Protein AF-A0A224XWU6-F1 (afdb_monomer_lite)

pLDDT: mean 83.25, std 13.66, range [41.75, 97.31]

Sequence (123 aa):
MILFCLGMISLATVTSLGLFLSCEPAKIAGFHIPYSTQSITEKSIYSECNKNCHCLPHLYDPICGVDNINYFSPCFAGCVSYKVINYRMYYMGCKCIHSNVTRDYDAVHHPCPKACPLFYLFT

Organism: NCBI:txid156445

Foldseek 3Di:
DVVVVVVVVVVVVVVVVVVPPDWDDAQEELANHDQPQDDPPGRGLDDPLQVVLPDDPPDQFWKAFPQRHIRRHLSSQNFDDWDADPNWIFTDPRRRQDDPDDDPGGITRDGGDIPDVVVVVVD

InterPro domains:
  IPR002350 Kazal domain [PF07648] (50-96)
  IPR002350 Kazal domain [PS51465] (43-98)
  IPR004156 Organic anion transporter polypeptide [PF03137] (3-122)
  IPR004156 Organic anion transporter polypeptide [PTHR11388] (1-122)
  IPR036058 Kazal d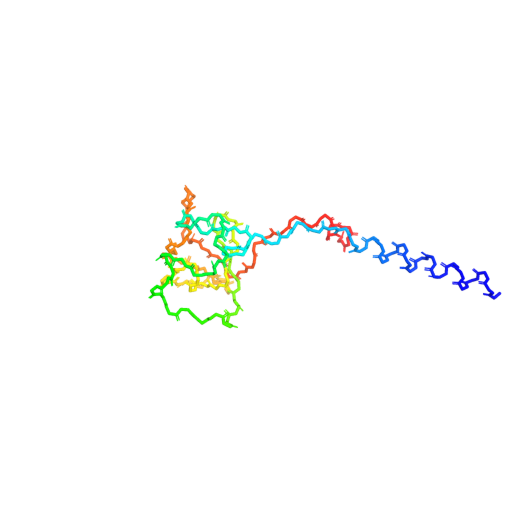omain superfamily [SSF100895] (45-96)

Radius of gyration: 20.06 Å; chains: 1; bounding box: 38×30×66 Å

Secondary structure (DSSP, 8-state):
-HHHHHHHHHHHHHHHHHTT-PPPPP-BBTTTB--TTS-TT---S--TTTGGG---TT----EEETTS-EESSTTTTT--EEEEETTEEEEE--TT---S---S-SEESSPPP---GGGGG--

Structure (mmCIF, N/CA/C/O backbone):
data_AF-A0A224XWU6-F1
#
_entry.id   AF-A0A224XWU6-F1
#
loop_
_atom_site.group_PDB
_atom_site.id
_atom_site.type_symbol
_atom_site.label_atom_id
_atom_site.label_alt_id
_atom_site.label_comp_id
_atom_site.label_asym_id
_atom_site.label_entity_id
_atom_site.label_seq_id
_atom_site.pdbx_PDB_ins_code
_atom_site.Cartn_x
_atom_site.Cartn_y
_atom_site.Cartn_z
_atom_site.occupancy
_atom_site.B_iso_or_equiv
_atom_site.auth_seq_id
_atom_site.auth_comp_id
_atom_site.auth_asym_id
_atom_site.auth_atom_id
_atom_site.pdbx_PDB_model_num
ATOM 1 N N . MET A 1 1 ? -0.169 -15.922 53.185 1.00 67.25 1 MET A N 1
ATOM 2 C CA . MET A 1 1 ? -0.578 -16.642 51.957 1.00 67.25 1 MET A CA 1
ATOM 3 C C . MET A 1 1 ? -1.546 -15.814 51.106 1.00 67.25 1 MET A C 1
ATOM 5 O O . MET A 1 1 ? -1.189 -15.493 49.986 1.00 67.25 1 MET A O 1
ATOM 9 N N . ILE A 1 2 ? -2.683 -15.349 51.647 1.00 76.50 2 ILE A N 1
ATOM 10 C CA . ILE A 1 2 ? -3.669 -14.507 50.922 1.00 76.50 2 ILE A CA 1
ATOM 11 C C . ILE A 1 2 ? -3.082 -13.188 50.373 1.00 76.50 2 ILE A C 1
ATOM 13 O O . ILE A 1 2 ? -3.370 -12.813 49.241 1.00 76.50 2 ILE A O 1
ATOM 17 N N . LEU A 1 3 ? -2.206 -12.518 51.130 1.00 75.25 3 LEU A N 1
ATOM 18 C CA . LEU A 1 3 ? -1.615 -11.232 50.729 1.00 75.25 3 LEU A CA 1
ATOM 19 C C . LEU A 1 3 ? -0.708 -11.337 49.483 1.00 75.25 3 LEU A C 1
ATOM 21 O O . LEU A 1 3 ? -0.677 -10.426 48.663 1.00 75.25 3 LEU A O 1
ATOM 25 N N . PHE A 1 4 ? -0.023 -12.474 49.312 1.00 82.25 4 PHE A N 1
ATOM 26 C CA . PHE A 1 4 ? 0.808 -12.744 48.133 1.00 82.25 4 PHE A CA 1
ATOM 27 C C . PHE A 1 4 ? -0.047 -12.959 46.879 1.00 82.25 4 PHE A C 1
ATOM 29 O O . PHE A 1 4 ? 0.291 -12.457 45.810 1.00 82.25 4 PHE A O 1
ATOM 36 N N . CYS A 1 5 ? -1.185 -13.647 47.012 1.00 82.81 5 CYS A N 1
ATOM 37 C CA . CYS A 1 5 ? -2.116 -13.854 45.904 1.00 82.81 5 CYS A CA 1
ATOM 38 C C . CYS A 1 5 ? -2.718 -12.532 45.408 1.00 82.81 5 CYS A C 1
ATOM 40 O O . CYS A 1 5 ? -2.768 -12.304 44.203 1.00 82.81 5 CYS A O 1
ATOM 42 N N . LEU A 1 6 ? -3.112 -11.637 46.321 1.00 86.19 6 LEU A N 1
ATOM 43 C CA . LEU A 1 6 ? -3.649 -10.318 45.961 1.00 86.19 6 LEU A CA 1
ATOM 44 C C . LEU A 1 6 ? -2.609 -9.452 45.231 1.00 86.19 6 LEU A C 1
ATOM 46 O O . LEU A 1 6 ? -2.944 -8.798 44.243 1.00 86.19 6 LEU A O 1
ATOM 50 N N . GLY A 1 7 ? -1.342 -9.513 45.656 1.00 86.62 7 GLY A N 1
ATOM 51 C CA . GLY A 1 7 ? -0.240 -8.812 44.993 1.00 86.62 7 GLY A CA 1
ATOM 52 C C . GLY A 1 7 ? -0.011 -9.282 43.552 1.00 86.62 7 GLY A C 1
ATOM 53 O O . GLY A 1 7 ? 0.042 -8.458 42.639 1.00 86.62 7 GLY A O 1
ATOM 54 N N . MET A 1 8 ? 0.032 -10.597 43.316 1.00 84.62 8 MET A N 1
ATOM 55 C CA . MET A 1 8 ? 0.245 -11.148 41.968 1.00 84.62 8 MET A CA 1
ATOM 56 C C . MET A 1 8 ? -0.919 -10.843 41.016 1.00 84.62 8 MET A C 1
ATOM 58 O O . MET A 1 8 ? -0.690 -10.535 39.848 1.00 84.62 8 MET A O 1
ATOM 62 N N . ILE A 1 9 ? -2.158 -10.868 41.519 1.00 89.88 9 ILE A N 1
ATOM 63 C CA . ILE A 1 9 ? -3.347 -10.513 40.732 1.00 89.88 9 ILE A CA 1
ATOM 64 C C . ILE A 1 9 ? -3.303 -9.033 40.337 1.00 89.88 9 ILE A C 1
ATOM 66 O O . ILE A 1 9 ? -3.541 -8.714 39.176 1.00 89.88 9 ILE A O 1
ATOM 70 N N . SER A 1 10 ? -2.937 -8.134 41.260 1.00 85.88 10 SER A N 1
ATOM 71 C CA . SER A 1 10 ? -2.821 -6.701 40.948 1.00 85.88 10 SER A CA 1
ATOM 72 C C . SER A 1 10 ? -1.725 -6.392 39.923 1.00 85.88 10 SER A C 1
ATOM 74 O O . SER A 1 10 ? -1.920 -5.559 39.043 1.00 85.88 10 SER A O 1
ATOM 76 N N . LEU A 1 11 ? -0.588 -7.092 39.977 1.00 83.81 11 LEU A N 1
ATOM 77 C CA . LEU A 1 11 ? 0.494 -6.889 39.015 1.00 83.81 11 LEU A CA 1
ATOM 78 C C . LEU A 1 11 ? 0.101 -7.387 37.615 1.00 83.81 11 LEU A C 1
ATOM 80 O O . LEU A 1 11 ? 0.369 -6.712 36.620 1.00 83.81 11 LEU A O 1
ATOM 84 N N . ALA A 1 12 ? -0.580 -8.534 37.536 1.00 83.44 12 ALA A N 1
ATOM 85 C CA . ALA A 1 12 ? -1.085 -9.088 36.280 1.00 83.44 12 ALA A CA 1
ATOM 86 C C . ALA A 1 12 ? -2.161 -8.193 35.639 1.00 83.44 12 ALA A C 1
ATOM 88 O O . ALA A 1 12 ? -2.142 -7.967 34.430 1.00 83.44 12 ALA A O 1
ATOM 89 N N . THR A 1 13 ? -3.075 -7.628 36.434 1.00 81.19 13 THR A N 1
ATOM 90 C CA . THR A 1 13 ? -4.102 -6.719 35.908 1.00 81.19 13 THR A CA 1
ATOM 91 C C . THR A 1 13 ? -3.505 -5.396 35.442 1.00 81.19 13 THR A C 1
ATOM 93 O O . THR A 1 13 ? -3.838 -4.955 34.347 1.00 81.19 13 THR A O 1
ATOM 96 N N . VAL A 1 14 ? -2.562 -4.802 36.181 1.00 80.88 14 VAL A N 1
ATOM 97 C CA . VAL A 1 14 ? -1.885 -3.554 35.777 1.00 80.88 14 VAL A CA 1
ATOM 98 C C . VAL A 1 14 ? -1.055 -3.738 34.502 1.00 80.88 14 VAL A C 1
ATOM 100 O O . VAL A 1 14 ? -1.124 -2.906 33.600 1.00 80.88 14 VAL A O 1
ATOM 103 N N . THR A 1 15 ? -0.319 -4.846 34.382 1.00 74.25 15 THR A N 1
ATOM 104 C CA . THR A 1 15 ? 0.449 -5.163 33.162 1.00 74.25 15 THR A CA 1
ATOM 105 C C . THR A 1 15 ? -0.456 -5.459 31.967 1.00 74.25 15 THR A C 1
ATOM 107 O O . THR A 1 15 ? -0.190 -4.969 30.872 1.00 74.25 15 THR A O 1
ATOM 110 N N . SER A 1 16 ? -1.568 -6.174 32.170 1.00 71.88 16 SER A N 1
ATOM 111 C CA . SER A 1 16 ? -2.565 -6.393 31.115 1.00 71.88 16 SER A CA 1
ATOM 112 C C . SER A 1 16 ? -3.272 -5.102 30.687 1.00 71.88 16 SER A C 1
ATOM 114 O O . SER A 1 16 ? -3.462 -4.900 29.493 1.00 71.88 16 SER A O 1
ATOM 116 N N . LEU A 1 17 ? -3.575 -4.181 31.615 1.00 65.38 17 LEU A N 1
ATOM 117 C CA . LEU A 1 17 ? -4.122 -2.855 31.297 1.00 65.38 17 LEU A CA 1
ATOM 118 C C . LEU A 1 17 ? -3.131 -2.006 30.491 1.00 65.38 17 LEU A C 1
ATOM 120 O O . LEU A 1 17 ? -3.533 -1.315 29.558 1.00 65.38 17 LEU A O 1
ATOM 124 N N . GLY A 1 18 ? -1.837 -2.101 30.810 1.00 64.44 18 GLY A N 1
ATOM 125 C CA . GLY A 1 18 ? -0.761 -1.441 30.067 1.00 64.44 18 GLY A CA 1
ATOM 126 C C . GLY A 1 18 ? -0.567 -1.969 28.640 1.00 64.44 18 GLY A C 1
ATOM 127 O O . GLY A 1 18 ? -0.048 -1.246 27.796 1.00 64.44 18 GLY A O 1
ATOM 128 N N . LEU A 1 19 ? -1.026 -3.188 28.337 1.00 60.91 19 LEU A N 1
ATOM 129 C CA . LEU A 1 19 ? -1.001 -3.771 26.988 1.00 60.91 19 LEU A CA 1
ATOM 130 C C . LEU A 1 19 ? -2.163 -3.295 26.096 1.00 60.91 19 LEU A C 1
ATOM 132 O O . LEU A 1 19 ? -2.123 -3.514 24.887 1.00 60.91 19 LEU A O 1
ATOM 136 N N . PHE A 1 20 ? -3.161 -2.599 26.654 1.00 58.00 20 PHE A N 1
ATOM 137 C CA . PHE A 1 20 ? -4.250 -1.968 25.893 1.00 58.00 20 PHE A CA 1
ATOM 138 C C . PHE A 1 20 ? -3.937 -0.524 25.468 1.00 58.00 20 PHE A C 1
ATOM 140 O O . PHE A 1 20 ? -4.854 0.225 25.130 1.00 58.00 20 PHE A O 1
ATOM 147 N N . LEU A 1 21 ? -2.667 -0.096 25.469 1.00 57.47 21 LEU A N 1
ATOM 148 C CA . LEU A 1 21 ? -2.306 1.204 24.898 1.00 57.47 21 LEU A CA 1
ATOM 149 C C . 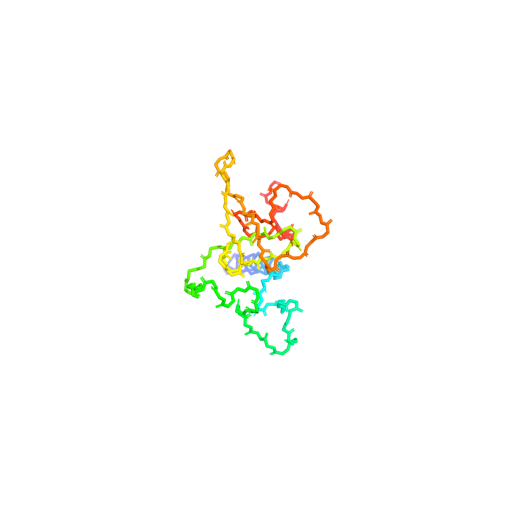LEU A 1 21 ? -2.499 1.141 23.376 1.00 57.47 21 LEU A C 1
ATOM 151 O O . LEU A 1 21 ? -1.701 0.576 22.628 1.00 57.47 21 LEU A O 1
ATOM 155 N N . SER A 1 22 ? -3.632 1.692 22.955 1.00 60.88 22 SER A N 1
ATOM 156 C CA . SER A 1 22 ? -4.164 1.703 21.601 1.00 60.88 22 SER A CA 1
ATOM 157 C C . SER A 1 22 ? -3.137 2.179 20.573 1.00 60.88 22 SER A C 1
ATOM 159 O O . SER A 1 22 ? -2.735 3.341 20.574 1.00 60.88 22 SER A O 1
ATOM 161 N N . CYS A 1 23 ? -2.753 1.300 19.645 1.00 69.88 23 CYS A N 1
ATOM 162 C CA . CYS A 1 23 ? -2.153 1.740 18.390 1.00 69.88 23 CYS A CA 1
ATOM 163 C C . CYS A 1 23 ? -3.233 2.345 17.491 1.00 69.88 23 CYS A C 1
ATOM 165 O O . CYS A 1 23 ? -4.380 1.888 17.485 1.00 69.88 23 CYS A O 1
ATOM 167 N N . GLU A 1 24 ? -2.853 3.322 16.672 1.00 71.75 24 GLU A N 1
ATOM 168 C CA . GLU A 1 24 ? -3.754 3.836 15.645 1.00 71.75 24 GLU A CA 1
ATOM 169 C C . GLU A 1 24 ? -4.147 2.692 14.677 1.00 71.75 24 GLU A C 1
ATOM 171 O O . GLU A 1 24 ? -3.293 1.876 14.285 1.00 71.75 24 GLU A O 1
ATOM 176 N N . PRO A 1 25 ? -5.440 2.548 14.320 1.00 71.75 25 PRO A N 1
ATOM 177 C CA . PRO A 1 25 ? -5.883 1.486 13.423 1.00 71.75 25 PRO A CA 1
ATOM 178 C C . PRO A 1 25 ? -5.201 1.594 12.052 1.00 71.75 25 PRO A C 1
ATOM 180 O O . PRO A 1 25 ? -4.847 2.676 11.586 1.00 71.75 25 PRO A O 1
ATOM 183 N N . ALA A 1 26 ? -5.009 0.451 11.380 1.00 78.00 26 ALA A N 1
ATOM 184 C CA . ALA A 1 26 ? -4.449 0.458 10.028 1.00 78.00 26 ALA A CA 1
ATOM 185 C C . ALA A 1 26 ? -5.390 1.213 9.089 1.00 78.00 26 ALA A C 1
ATOM 187 O O . ALA A 1 26 ? -6.555 0.845 8.943 1.00 78.00 26 ALA A O 1
ATOM 188 N N . LYS A 1 27 ? -4.857 2.206 8.384 1.00 85.56 27 LYS A N 1
ATOM 189 C CA . LYS A 1 27 ? -5.529 2.835 7.250 1.00 85.56 27 LYS A CA 1
ATOM 190 C C . LYS A 1 27 ? -5.578 1.833 6.101 1.00 85.56 27 LYS A C 1
ATOM 192 O O . LYS A 1 27 ? -4.543 1.575 5.495 1.00 85.56 27 LYS A O 1
ATOM 197 N N . ILE A 1 28 ? -6.743 1.232 5.861 1.00 85.12 28 ILE A N 1
ATOM 198 C CA . ILE A 1 28 ? -6.972 0.251 4.789 1.00 85.12 28 ILE A CA 1
ATOM 199 C C . ILE A 1 28 ? -7.992 0.827 3.806 1.00 85.12 28 ILE A C 1
ATOM 201 O O . I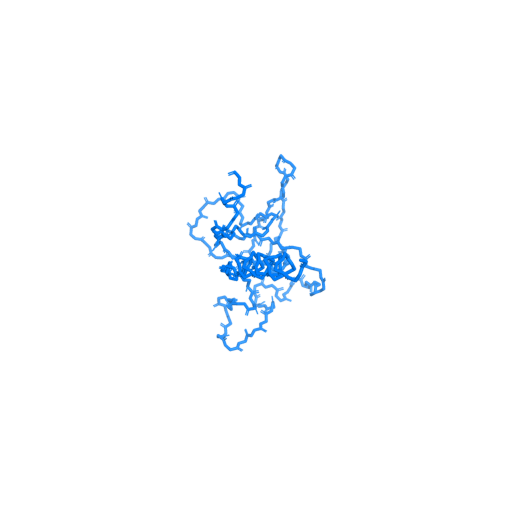LE A 1 28 ? -9.094 1.215 4.223 1.00 85.12 28 ILE A O 1
ATOM 205 N N . ALA A 1 29 ? -7.628 0.861 2.524 1.00 86.69 29 ALA A N 1
ATOM 206 C CA . ALA A 1 29 ? -8.501 1.300 1.443 1.00 86.69 29 ALA A CA 1
ATOM 207 C C . ALA A 1 29 ? -9.752 0.406 1.341 1.00 86.69 29 ALA A C 1
ATOM 209 O O . ALA A 1 29 ? -9.672 -0.820 1.423 1.00 86.69 29 ALA A O 1
ATOM 210 N N . GLY A 1 30 ? -10.922 1.025 1.200 1.00 79.50 30 GLY A N 1
ATOM 211 C CA . GLY A 1 30 ? -12.225 0.365 1.125 1.00 79.50 30 GLY A CA 1
ATOM 212 C C . GLY A 1 30 ? -12.857 -0.038 2.461 1.00 79.50 30 GLY A C 1
ATOM 213 O O . GLY A 1 30 ? -14.032 -0.397 2.485 1.00 79.50 30 GLY A O 1
ATOM 214 N N . PHE A 1 31 ? -12.124 0.036 3.579 1.00 79.69 31 PHE A N 1
ATOM 215 C CA . PHE A 1 31 ? -12.656 -0.295 4.911 1.00 79.69 31 PHE A CA 1
ATOM 216 C C . PHE A 1 31 ? -12.656 0.910 5.857 1.00 79.69 31 PHE A C 1
ATOM 218 O O . PHE A 1 31 ? -13.700 1.287 6.395 1.00 79.69 31 PHE A O 1
ATOM 225 N N . HIS A 1 32 ? -11.480 1.516 6.048 1.00 79.94 32 HIS A N 1
ATOM 226 C CA . HIS A 1 32 ? -11.298 2.704 6.889 1.00 79.94 32 HIS A CA 1
ATOM 227 C C . HIS A 1 32 ? -11.237 3.989 6.062 1.00 79.94 32 HIS A C 1
ATOM 229 O O . HIS A 1 32 ? -11.601 5.049 6.560 1.00 79.94 32 HIS A O 1
ATOM 235 N N . ILE A 1 33 ? -10.770 3.895 4.814 1.00 79.94 33 ILE A N 1
ATOM 236 C CA . ILE A 1 33 ? -10.634 5.024 3.893 1.00 79.94 33 ILE A CA 1
ATOM 237 C C . ILE A 1 33 ? -11.346 4.653 2.590 1.00 79.94 33 ILE A C 1
ATOM 239 O O . ILE A 1 33 ? -10.981 3.632 2.005 1.00 79.94 33 ILE A O 1
ATOM 243 N N . PRO A 1 34 ? -12.344 5.420 2.122 1.00 78.38 34 PRO A N 1
ATOM 244 C CA . PRO A 1 34 ? -12.952 5.172 0.820 1.00 78.38 34 PRO A CA 1
ATOM 245 C C . PRO A 1 34 ? -11.912 5.381 -0.286 1.00 78.38 34 PRO A C 1
ATOM 247 O O . PRO A 1 34 ? -11.035 6.239 -0.179 1.00 78.38 34 PRO A O 1
ATOM 250 N N . TYR A 1 35 ? -12.004 4.610 -1.369 1.00 80.00 35 TYR A N 1
ATOM 251 C CA . TYR A 1 35 ? -11.227 4.929 -2.566 1.00 80.00 35 TYR A CA 1
ATOM 252 C C . TYR A 1 35 ? -11.657 6.304 -3.102 1.00 80.00 35 TYR A C 1
ATOM 254 O O . TYR A 1 35 ? -12.823 6.670 -2.983 1.00 80.00 35 TYR A O 1
ATOM 262 N N . SER A 1 36 ? -10.743 7.050 -3.734 1.00 66.19 36 SER A N 1
ATOM 263 C CA . SER A 1 36 ? -10.975 8.438 -4.192 1.00 66.19 36 SER A CA 1
ATOM 264 C C . SER A 1 36 ? -12.199 8.631 -5.103 1.00 66.19 36 SER A C 1
ATOM 266 O O . SER A 1 36 ? -12.640 9.759 -5.297 1.00 66.19 36 SER A O 1
ATOM 268 N N . THR A 1 37 ? -12.728 7.556 -5.688 1.00 61.59 37 THR A N 1
ATOM 269 C CA . THR A 1 37 ? -13.889 7.557 -6.588 1.00 61.59 37 THR A CA 1
ATOM 270 C C . THR A 1 37 ? -15.188 7.083 -5.923 1.00 61.59 37 THR A C 1
ATOM 272 O O . THR A 1 37 ? -16.182 6.920 -6.622 1.00 61.59 37 THR A O 1
ATOM 275 N N . GLN A 1 38 ? -15.197 6.816 -4.612 1.00 61.19 38 GLN A N 1
ATOM 276 C CA . GLN A 1 38 ? -16.366 6.325 -3.871 1.00 61.19 38 GLN A CA 1
ATOM 277 C C . GLN A 1 38 ? -16.893 7.348 -2.863 1.00 61.19 38 GLN A C 1
ATOM 279 O O . GLN A 1 38 ? -16.136 8.111 -2.261 1.00 61.19 38 GLN A O 1
ATOM 284 N N . SER A 1 39 ? -18.215 7.333 -2.662 1.00 59.62 39 SER A N 1
ATOM 285 C CA . SER A 1 39 ? -18.870 8.089 -1.591 1.00 59.62 39 SER A CA 1
ATOM 286 C C . SER A 1 39 ? -18.454 7.545 -0.220 1.00 59.62 39 SER A C 1
ATOM 288 O O . SER A 1 39 ? -18.284 6.341 -0.046 1.00 59.62 39 SER A O 1
ATOM 290 N N . ILE A 1 40 ? -18.349 8.423 0.783 1.00 61.22 40 ILE A N 1
ATOM 291 C CA . ILE A 1 40 ? -17.897 8.111 2.157 1.00 61.22 40 ILE A CA 1
ATOM 292 C C . ILE A 1 40 ? -18.744 7.000 2.819 1.00 61.22 40 ILE A C 1
ATOM 294 O O . ILE A 1 40 ? -18.283 6.315 3.731 1.00 61.22 40 ILE A O 1
ATOM 298 N N . THR A 1 41 ? -19.979 6.797 2.354 1.00 59.78 41 THR A N 1
ATOM 299 C CA . THR A 1 41 ? -20.917 5.781 2.852 1.00 59.78 41 THR A CA 1
ATOM 300 C C . THR A 1 41 ? -20.714 4.376 2.276 1.00 59.78 41 THR A C 1
ATOM 302 O O . THR A 1 41 ? -21.241 3.423 2.848 1.00 59.78 41 THR A O 1
ATOM 305 N N . GLU A 1 42 ? -19.953 4.209 1.192 1.00 65.38 42 GLU A N 1
ATOM 306 C CA . GLU A 1 42 ? -19.710 2.902 0.571 1.00 65.38 42 GLU A CA 1
ATOM 307 C C . GLU A 1 42 ? -18.384 2.310 1.062 1.00 65.38 42 GLU A C 1
ATOM 309 O O . GLU A 1 42 ? -17.294 2.683 0.632 1.00 65.38 42 GLU A O 1
ATOM 314 N N . LYS A 1 43 ? -18.473 1.366 2.005 1.00 72.56 43 LYS A N 1
ATOM 315 C CA . LYS A 1 43 ? -17.329 0.552 2.430 1.00 72.56 43 LYS A CA 1
ATOM 316 C C . LYS A 1 43 ? -17.200 -0.654 1.508 1.00 72.56 43 LYS A C 1
ATOM 318 O O . LYS A 1 43 ? -17.846 -1.677 1.730 1.00 72.56 43 LYS A O 1
ATOM 323 N N . SER A 1 44 ? -16.379 -0.526 0.474 1.00 82.38 44 SER A N 1
ATOM 324 C CA . SER A 1 44 ? -16.070 -1.605 -0.459 1.00 82.38 44 SER A CA 1
ATOM 325 C C . SER A 1 44 ? -14.576 -1.660 -0.753 1.00 82.38 44 SER A C 1
ATOM 327 O O . SER A 1 44 ? -13.947 -0.656 -1.081 1.00 82.38 44 SER A O 1
ATOM 329 N N . ILE A 1 45 ? -14.002 -2.863 -0.703 1.00 83.75 45 ILE A N 1
ATOM 330 C CA . ILE A 1 45 ? -12.627 -3.110 -1.165 1.00 83.75 45 ILE A CA 1
ATOM 331 C C . ILE A 1 45 ? -12.497 -3.006 -2.696 1.00 83.75 45 ILE A C 1
ATOM 333 O O . ILE A 1 45 ? -11.384 -2.877 -3.204 1.00 83.75 45 ILE A O 1
ATOM 337 N N . TYR A 1 46 ? -13.620 -3.008 -3.420 1.00 88.38 46 TYR A N 1
ATOM 338 C CA . TYR A 1 46 ? -13.701 -2.785 -4.862 1.00 88.38 46 TYR A CA 1
ATOM 339 C C . TYR A 1 46 ? -14.016 -1.325 -5.181 1.00 88.38 46 TYR A C 1
ATOM 341 O O . TYR A 1 46 ? -14.852 -0.728 -4.514 1.00 88.38 46 TYR A O 1
ATOM 349 N N . SER A 1 47 ? -13.399 -0.791 -6.233 1.00 89.38 47 SER A N 1
ATOM 350 C CA . SER A 1 47 ? -13.554 0.560 -6.772 1.00 89.38 47 SER A CA 1
ATOM 351 C C . SER A 1 47 ? -13.348 0.579 -8.291 1.00 89.38 47 SER A C 1
ATOM 353 O O . SER A 1 47 ? -12.866 -0.392 -8.869 1.00 89.38 47 SER A O 1
ATOM 355 N N . GLU A 1 48 ? -13.616 1.705 -8.953 1.00 90.25 48 GLU A N 1
ATOM 356 C CA . GLU A 1 48 ? -13.398 1.882 -10.400 1.00 90.25 48 GLU A CA 1
ATOM 357 C C . GLU A 1 48 ? -11.976 1.508 -10.852 1.00 90.25 48 GLU A C 1
ATOM 359 O O . GLU A 1 48 ? -11.788 0.921 -11.918 1.00 90.25 48 GLU A O 1
ATOM 364 N N . CYS A 1 49 ? -10.973 1.785 -10.017 1.00 92.31 49 CYS A N 1
ATOM 365 C CA . CYS A 1 49 ? -9.569 1.522 -10.322 1.00 92.31 49 CYS A CA 1
ATOM 366 C C . CYS A 1 49 ? -9.164 0.034 -10.244 1.00 92.31 49 CYS A C 1
ATOM 368 O O . CYS A 1 49 ? -8.161 -0.331 -10.858 1.00 92.31 49 CYS A O 1
ATOM 370 N N . ASN A 1 50 ? -9.922 -0.823 -9.541 1.00 93.19 50 ASN A N 1
ATOM 371 C CA . ASN A 1 50 ? -9.585 -2.245 -9.339 1.00 93.19 50 ASN A CA 1
ATOM 372 C C . ASN A 1 50 ? -10.703 -3.238 -9.733 1.00 93.19 50 ASN A C 1
ATOM 374 O O . ASN A 1 50 ? -10.453 -4.441 -9.804 1.00 93.19 50 ASN A O 1
ATOM 378 N N . LYS A 1 51 ? -11.923 -2.773 -10.042 1.00 90.19 51 LYS A N 1
ATOM 379 C CA . LYS A 1 51 ? -13.075 -3.641 -10.357 1.00 90.19 51 LYS A CA 1
ATOM 380 C C . LYS A 1 51 ? -12.849 -4.537 -11.577 1.00 90.19 51 LYS A C 1
ATOM 382 O O . LYS A 1 51 ? -13.384 -5.637 -11.643 1.00 90.19 51 LYS A O 1
ATOM 387 N N . ASN A 1 52 ? -12.011 -4.088 -12.511 1.00 90.25 52 ASN A N 1
ATOM 388 C CA . ASN A 1 52 ? -11.690 -4.810 -13.744 1.00 90.25 52 ASN A CA 1
ATOM 389 C C . ASN A 1 52 ? -10.463 -5.730 -13.599 1.00 90.25 52 ASN A C 1
ATOM 391 O O . ASN A 1 52 ? -10.016 -6.313 -14.582 1.00 90.25 52 ASN A O 1
ATOM 395 N N . CYS A 1 53 ? -9.887 -5.848 -12.398 1.00 91.12 53 CYS A N 1
ATOM 396 C CA . CYS A 1 53 ? -8.713 -6.686 -12.146 1.00 91.12 53 CYS A CA 1
ATOM 397 C C . CYS A 1 53 ? -9.073 -8.130 -11.748 1.00 91.12 53 CYS A C 1
ATOM 399 O O . CYS A 1 53 ? -8.175 -8.953 -11.615 1.00 91.12 53 CYS A O 1
ATOM 401 N N . HIS A 1 54 ? -10.364 -8.444 -11.556 1.00 92.12 54 HIS A N 1
ATOM 402 C CA . HIS A 1 54 ? -10.847 -9.767 -11.124 1.00 92.12 54 HIS A CA 1
ATOM 403 C C . HIS A 1 54 ? -10.187 -10.271 -9.822 1.00 92.12 54 HIS A C 1
ATOM 405 O O . HIS A 1 54 ? -9.829 -11.440 -9.691 1.00 92.12 54 HIS A O 1
ATOM 411 N N . CYS A 1 55 ? -10.016 -9.375 -8.845 1.00 93.06 55 CYS A N 1
ATOM 412 C CA . CYS A 1 55 ? -9.330 -9.684 -7.593 1.00 93.06 55 CYS A CA 1
ATOM 413 C C . CYS A 1 55 ? -10.075 -10.711 -6.734 1.00 93.06 55 CYS A C 1
ATOM 415 O O . CYS A 1 55 ? -11.289 -10.612 -6.542 1.00 93.06 55 CYS A O 1
ATOM 417 N N . LEU A 1 56 ? -9.315 -11.639 -6.145 1.00 92.25 56 LEU A N 1
ATOM 418 C CA . LEU A 1 56 ? -9.805 -12.623 -5.181 1.00 92.25 56 LEU A CA 1
ATOM 419 C C . LEU A 1 56 ? -9.992 -11.962 -3.800 1.00 92.25 56 LEU A C 1
ATOM 421 O O . LEU A 1 56 ? -8.995 -11.633 -3.156 1.00 92.25 56 LEU A O 1
ATOM 425 N N . PRO A 1 57 ? -11.230 -11.801 -3.296 1.00 87.38 57 PRO A N 1
ATOM 426 C CA . PRO A 1 57 ? -11.492 -11.090 -2.039 1.00 87.38 57 PRO A CA 1
ATOM 427 C C . PRO A 1 57 ? -11.029 -11.850 -0.792 1.00 87.38 57 PRO A C 1
ATOM 429 O O . PRO A 1 57 ? -10.946 -11.271 0.284 1.00 87.38 57 PRO A O 1
ATOM 432 N N . HIS A 1 58 ? -10.724 -13.142 -0.919 1.00 87.69 58 HIS A N 1
ATOM 433 C CA . HIS A 1 58 ? -10.255 -13.974 0.190 1.00 87.69 58 HIS A CA 1
ATOM 434 C C . HIS A 1 58 ? -8.725 -14.017 0.313 1.00 87.69 58 HIS A C 1
ATOM 436 O O . HIS A 1 58 ? -8.214 -14.511 1.315 1.00 87.69 58 HIS A O 1
ATOM 442 N N . LEU A 1 59 ? -7.989 -13.504 -0.679 1.00 88.75 59 LEU A N 1
ATOM 443 C CA . LEU A 1 59 ? -6.528 -13.488 -0.667 1.00 88.75 59 LEU A CA 1
ATOM 444 C C . LEU A 1 59 ? -6.025 -12.163 -0.089 1.00 88.75 59 LEU A C 1
ATOM 446 O O . LEU A 1 59 ? -5.807 -11.195 -0.819 1.00 88.75 59 LEU A O 1
ATOM 450 N N . TYR A 1 60 ? -5.879 -12.127 1.233 1.00 91.62 60 TYR A N 1
ATOM 451 C CA . TYR A 1 60 ? -5.281 -10.994 1.929 1.00 91.62 60 TYR A CA 1
ATOM 452 C C . TYR A 1 60 ? -3.755 -11.055 1.823 1.00 91.62 60 TYR A C 1
ATOM 454 O O . TYR A 1 60 ? -3.134 -11.971 2.360 1.00 91.62 60 TYR A O 1
ATOM 462 N N . ASP A 1 61 ? -3.168 -10.078 1.135 1.00 94.44 61 ASP A N 1
ATOM 463 C CA . ASP A 1 61 ? -1.723 -9.964 0.918 1.00 94.44 61 ASP A CA 1
ATOM 464 C C . ASP A 1 61 ? -1.302 -8.480 0.928 1.00 94.44 61 ASP A C 1
ATOM 466 O O . ASP A 1 61 ? -1.128 -7.863 -0.127 1.00 94.44 61 ASP A O 1
ATOM 470 N N . PRO A 1 62 ? -1.250 -7.848 2.113 1.00 94.62 62 PRO A N 1
ATOM 471 C CA . PRO A 1 62 ? -1.259 -6.398 2.238 1.00 94.62 62 PRO A CA 1
ATOM 472 C C . PRO A 1 62 ? 0.007 -5.740 1.692 1.00 94.62 62 PRO A C 1
ATOM 474 O O . PRO A 1 62 ? 1.132 -6.146 1.991 1.00 94.62 62 PRO A O 1
ATOM 477 N N . ILE A 1 63 ? -0.194 -4.633 0.981 1.00 96.56 63 ILE A N 1
ATOM 478 C CA . ILE A 1 63 ? 0.882 -3.776 0.474 1.00 96.56 63 ILE A CA 1
ATOM 479 C C . ILE A 1 63 ? 0.706 -2.344 0.972 1.00 96.56 63 ILE A C 1
ATOM 481 O O . ILE A 1 63 ? -0.419 -1.891 1.203 1.00 96.56 63 ILE A O 1
ATOM 485 N N . CYS A 1 64 ? 1.816 -1.625 1.099 1.00 95.62 64 CYS A N 1
ATOM 486 C CA . CYS A 1 64 ? 1.823 -0.220 1.477 1.00 95.62 64 CYS A CA 1
ATOM 487 C C . CYS A 1 64 ? 2.073 0.634 0.242 1.00 95.62 64 CY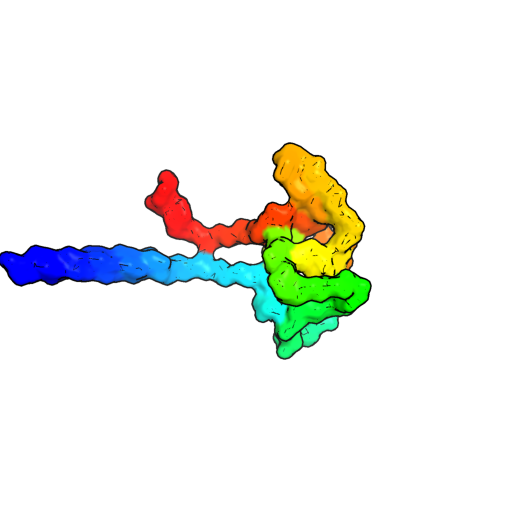S A C 1
ATOM 489 O O . CYS A 1 64 ? 3.132 0.519 -0.383 1.00 95.62 64 CYS A O 1
ATOM 491 N N . GLY A 1 65 ? 1.101 1.476 -0.103 1.00 95.12 65 GLY A N 1
ATOM 492 C CA . GLY A 1 65 ? 1.261 2.469 -1.154 1.00 95.12 65 GLY A CA 1
ATOM 493 C C . GLY A 1 65 ? 2.174 3.616 -0.729 1.00 95.12 65 GLY A C 1
ATOM 494 O O . GLY A 1 65 ? 2.366 3.892 0.457 1.00 95.12 65 GLY A O 1
ATOM 495 N N . VAL A 1 66 ? 2.732 4.329 -1.705 1.00 94.75 66 VAL A N 1
ATOM 496 C CA . VAL A 1 66 ? 3.506 5.561 -1.463 1.00 94.75 66 VAL A CA 1
ATOM 497 C C . VAL A 1 66 ? 2.670 6.698 -0.858 1.00 94.75 66 VAL A C 1
ATOM 499 O O . VAL A 1 66 ? 3.231 7.673 -0.365 1.00 94.75 66 VAL A O 1
ATOM 502 N N . ASP A 1 67 ? 1.344 6.566 -0.881 1.00 92.06 67 ASP A N 1
ATOM 503 C CA . ASP A 1 67 ? 0.349 7.397 -0.190 1.00 92.06 67 ASP A CA 1
ATOM 504 C C . ASP A 1 67 ? 0.184 7.037 1.303 1.00 92.06 67 ASP A C 1
ATOM 506 O O . ASP A 1 67 ? -0.603 7.664 2.014 1.00 92.06 67 ASP A O 1
ATOM 510 N N . ASN A 1 68 ? 0.947 6.055 1.795 1.00 91.44 68 ASN A N 1
ATOM 511 C CA . ASN A 1 68 ? 0.904 5.537 3.161 1.00 91.44 68 ASN A CA 1
ATOM 512 C C . ASN A 1 68 ? -0.458 4.913 3.536 1.00 91.44 68 ASN A C 1
ATOM 514 O O . ASN A 1 68 ? -0.874 4.936 4.700 1.00 91.44 68 ASN A O 1
ATOM 518 N N . ILE A 1 69 ? -1.153 4.349 2.542 1.00 91.88 69 ILE A N 1
ATOM 519 C CA . ILE A 1 69 ? -2.400 3.597 2.705 1.00 91.88 69 ILE A CA 1
ATOM 520 C C . ILE A 1 69 ? -2.128 2.106 2.467 1.00 91.88 69 ILE A C 1
ATOM 522 O O . ILE A 1 69 ? -1.373 1.721 1.573 1.00 91.88 69 ILE A O 1
ATOM 526 N N . ASN A 1 70 ? -2.751 1.247 3.280 1.00 93.69 70 ASN A N 1
ATOM 527 C CA . ASN A 1 70 ? -2.728 -0.194 3.055 1.00 93.69 70 ASN A CA 1
ATOM 528 C C . ASN A 1 70 ? -3.781 -0.582 2.020 1.00 93.69 70 ASN A C 1
ATOM 530 O O . ASN A 1 70 ? -4.954 -0.220 2.147 1.00 93.69 70 ASN A O 1
ATOM 534 N N . TYR A 1 71 ? -3.379 -1.412 1.069 1.00 94.38 71 TYR A N 1
ATOM 535 C CA . TYR A 1 71 ? -4.280 -2.042 0.114 1.00 94.38 71 TYR A CA 1
ATOM 536 C C . TYR A 1 71 ? -4.367 -3.535 0.424 1.00 94.38 71 TYR A C 1
ATOM 538 O O . TYR A 1 71 ? -3.375 -4.149 0.810 1.00 94.38 71 TYR A O 1
ATOM 546 N N . PHE A 1 72 ? -5.562 -4.113 0.276 1.00 94.06 72 PHE A N 1
ATOM 547 C CA . PHE A 1 72 ? -5.848 -5.504 0.657 1.00 94.06 72 PHE A CA 1
ATOM 548 C C . PHE A 1 72 ? -4.940 -6.519 -0.055 1.00 94.06 72 PHE A C 1
ATOM 550 O O . PHE A 1 72 ? -4.568 -7.539 0.520 1.00 94.06 72 PHE A O 1
ATOM 557 N N . SER A 1 73 ? -4.596 -6.226 -1.309 1.00 95.50 73 SER A N 1
ATOM 558 C CA . SER A 1 73 ? -3.624 -6.958 -2.115 1.00 95.50 73 SER A CA 1
ATOM 559 C C . SER A 1 73 ? -3.083 -6.049 -3.228 1.00 95.50 73 SER A C 1
ATOM 561 O O . SER A 1 73 ? -3.698 -5.008 -3.504 1.00 95.50 73 SER A O 1
ATOM 563 N N . PRO A 1 74 ? -1.992 -6.414 -3.929 1.00 96.25 74 PRO A N 1
ATOM 564 C CA . PRO A 1 74 ? -1.550 -5.679 -5.119 1.00 96.25 74 PRO A CA 1
ATOM 565 C C . PRO A 1 74 ? -2.614 -5.595 -6.218 1.00 96.25 74 PRO A C 1
ATOM 567 O O . PRO A 1 74 ? -2.687 -4.592 -6.928 1.00 96.25 74 PRO A O 1
ATOM 570 N N . CYS A 1 75 ? -3.499 -6.593 -6.313 1.00 96.50 75 CYS A N 1
ATOM 571 C CA . CYS A 1 75 ? -4.637 -6.542 -7.227 1.00 96.50 75 CYS A CA 1
ATOM 572 C C . CYS A 1 75 ? -5.628 -5.441 -6.827 1.00 96.50 75 CYS A C 1
ATOM 574 O O . CYS A 1 75 ? -6.050 -4.650 -7.668 1.00 96.50 75 CYS A O 1
ATOM 576 N N . PHE A 1 76 ? -5.961 -5.336 -5.535 1.00 95.44 76 PHE A N 1
ATOM 577 C CA . PHE A 1 76 ? -6.873 -4.298 -5.044 1.00 95.44 76 PHE A CA 1
ATOM 578 C C . PHE A 1 76 ? -6.274 -2.884 -5.121 1.00 95.44 76 PHE A C 1
ATOM 580 O O . PHE A 1 76 ? -7.028 -1.917 -5.169 1.00 95.44 76 PHE A O 1
ATOM 587 N N . ALA A 1 77 ? -4.950 -2.745 -5.210 1.00 95.44 77 ALA A N 1
ATOM 588 C CA . ALA A 1 77 ? -4.297 -1.479 -5.557 1.00 95.44 77 ALA A CA 1
ATOM 589 C C . ALA A 1 77 ? -4.281 -1.179 -7.072 1.00 95.44 77 ALA A C 1
ATOM 591 O O . ALA A 1 77 ? -3.884 -0.088 -7.489 1.00 95.44 77 ALA A O 1
ATOM 592 N N . GLY A 1 78 ? -4.701 -2.133 -7.909 1.00 95.62 78 GLY A N 1
ATOM 593 C CA . GLY A 1 78 ? -4.709 -2.006 -9.364 1.00 95.62 78 GLY A CA 1
ATOM 594 C C . GLY A 1 78 ? -3.314 -2.013 -9.990 1.00 95.62 78 GLY A C 1
ATOM 595 O O . GLY A 1 78 ? -3.132 -1.378 -11.026 1.00 95.62 78 GLY A O 1
ATOM 596 N N . CYS A 1 79 ? -2.331 -2.654 -9.350 1.00 96.56 79 CYS A N 1
ATOM 597 C CA . CYS A 1 79 ? -0.959 -2.755 -9.852 1.00 96.56 79 CYS A CA 1
ATOM 598 C C . CYS A 1 79 ? -0.868 -3.728 -11.031 1.00 96.56 79 CYS A C 1
ATOM 600 O O . CYS A 1 79 ? -1.541 -4.759 -11.051 1.00 96.56 79 CYS A O 1
ATOM 602 N N . VAL A 1 80 ? -0.005 -3.420 -12.000 1.00 95.75 80 VAL A N 1
ATOM 603 C CA . VAL A 1 80 ? 0.132 -4.203 -13.245 1.00 95.75 80 VAL A CA 1
ATOM 604 C C . VAL A 1 80 ? 1.475 -4.913 -13.367 1.00 95.75 80 VAL A C 1
ATOM 606 O O . VAL A 1 80 ? 1.609 -5.839 -14.163 1.00 95.75 80 VAL A O 1
ATOM 609 N N . SER A 1 81 ? 2.475 -4.502 -12.589 1.00 95.81 81 SER A N 1
ATOM 610 C CA . SER A 1 81 ? 3.798 -5.120 -12.600 1.00 95.81 81 SER A CA 1
ATOM 611 C C . SER A 1 81 ? 4.457 -5.081 -11.225 1.00 95.81 81 SER A C 1
ATOM 613 O O . SER A 1 81 ? 4.052 -4.337 -10.327 1.00 95.81 81 SER A O 1
ATOM 615 N N . TYR A 1 82 ? 5.485 -5.912 -11.062 1.00 96.75 82 TYR A N 1
ATOM 616 C CA . TYR A 1 82 ? 6.319 -5.944 -9.871 1.00 96.75 82 TYR A CA 1
ATOM 617 C C . TYR A 1 82 ? 7.792 -6.138 -10.238 1.00 96.75 82 TYR A C 1
ATOM 619 O O . TYR A 1 82 ? 8.122 -6.672 -11.297 1.00 96.75 82 TYR A O 1
ATOM 627 N N . LYS A 1 83 ? 8.685 -5.720 -9.340 1.00 96.62 83 LYS A N 1
ATOM 628 C CA . LYS A 1 83 ? 10.124 -6.007 -9.396 1.00 96.62 83 LYS A CA 1
ATOM 629 C C . LYS A 1 83 ? 10.603 -6.491 -8.039 1.00 96.62 83 LYS A C 1
ATOM 631 O O . LYS A 1 83 ? 10.071 -6.082 -7.006 1.00 96.62 83 LYS A O 1
ATOM 636 N N . VAL A 1 84 ? 11.628 -7.333 -8.047 1.00 96.94 84 VAL A N 1
ATOM 637 C CA . VAL A 1 84 ? 12.274 -7.822 -6.828 1.00 96.94 84 VAL A CA 1
ATOM 638 C C . VAL A 1 84 ? 13.659 -7.202 -6.726 1.00 96.94 84 VAL A C 1
ATOM 640 O O . VAL A 1 84 ? 14.469 -7.349 -7.635 1.00 96.94 84 VAL A O 1
ATOM 643 N N . ILE A 1 85 ? 13.931 -6.502 -5.627 1.00 95.44 85 ILE A N 1
ATOM 644 C CA . ILE A 1 85 ? 15.239 -5.904 -5.332 1.00 95.44 85 ILE A CA 1
ATOM 645 C C . ILE A 1 85 ? 15.608 -6.313 -3.910 1.00 95.44 85 ILE A C 1
ATOM 647 O O . ILE A 1 85 ? 14.824 -6.088 -2.992 1.00 95.44 85 ILE A O 1
ATOM 651 N N . ASN A 1 86 ? 16.784 -6.917 -3.716 1.00 95.25 86 ASN A N 1
ATOM 652 C CA . ASN A 1 86 ? 17.259 -7.368 -2.399 1.00 95.25 86 ASN A CA 1
ATOM 653 C C . ASN A 1 86 ? 16.210 -8.198 -1.630 1.00 95.25 86 ASN A C 1
ATOM 655 O O . ASN A 1 86 ? 15.941 -7.937 -0.459 1.00 95.25 86 ASN A O 1
ATOM 659 N N . TYR A 1 87 ? 15.582 -9.165 -2.309 1.00 94.31 87 TYR A N 1
ATOM 660 C CA . TYR A 1 87 ? 14.527 -10.031 -1.756 1.00 94.31 87 TYR A CA 1
ATOM 661 C C . TYR A 1 87 ? 13.246 -9.307 -1.303 1.00 94.31 87 TYR A C 1
ATOM 663 O O . TYR A 1 87 ? 12.410 -9.901 -0.629 1.00 94.31 87 TYR A O 1
ATOM 671 N N . ARG A 1 88 ? 13.055 -8.038 -1.688 1.00 94.62 88 ARG A N 1
ATOM 672 C CA . ARG A 1 88 ? 11.815 -7.283 -1.465 1.00 94.62 88 ARG A CA 1
ATOM 673 C C . ARG A 1 88 ? 11.068 -7.065 -2.768 1.00 94.62 88 ARG A C 1
ATOM 675 O O . ARG A 1 88 ? 11.679 -6.736 -3.784 1.00 94.62 88 ARG A O 1
ATOM 682 N N . MET A 1 89 ? 9.748 -7.205 -2.718 1.00 96.56 89 MET A N 1
ATOM 683 C CA . MET A 1 89 ? 8.867 -6.971 -3.858 1.00 96.56 89 MET A CA 1
ATOM 684 C C . MET A 1 89 ? 8.340 -5.531 -3.845 1.00 96.56 89 MET A C 1
ATOM 686 O O . MET A 1 89 ? 7.861 -5.032 -2.822 1.00 96.56 89 MET A O 1
ATOM 690 N N . TYR A 1 90 ? 8.423 -4.881 -5.000 1.00 97.12 90 TYR A N 1
ATOM 691 C CA . TYR A 1 90 ? 7.931 -3.531 -5.258 1.00 97.12 90 TYR A CA 1
ATOM 692 C C . TYR A 1 90 ? 6.936 -3.587 -6.413 1.00 97.12 90 TYR A C 1
ATOM 694 O O . TYR A 1 90 ? 7.213 -4.250 -7.411 1.00 97.12 90 TYR A O 1
ATOM 702 N N . TYR A 1 91 ? 5.823 -2.872 -6.305 1.00 97.31 91 TYR A N 1
ATOM 703 C CA . TYR A 1 91 ? 4.740 -2.861 -7.289 1.00 97.31 91 TYR A CA 1
ATOM 704 C C . TYR A 1 91 ? 4.684 -1.533 -8.044 1.00 97.31 91 TYR A C 1
ATOM 706 O O . TYR A 1 91 ? 5.030 -0.487 -7.492 1.00 97.31 91 TYR A O 1
ATOM 714 N N . MET A 1 92 ? 4.265 -1.583 -9.309 1.00 96.12 92 MET A N 1
ATOM 715 C CA . MET A 1 92 ? 4.210 -0.441 -10.227 1.00 96.12 92 MET A CA 1
ATOM 716 C C . MET A 1 92 ? 2.926 -0.446 -11.067 1.00 96.12 92 MET A C 1
ATOM 718 O O . MET A 1 92 ? 2.291 -1.486 -11.290 1.00 96.12 92 MET A O 1
ATOM 722 N N . GLY A 1 93 ? 2.580 0.743 -11.558 1.00 94.81 93 GLY A N 1
ATOM 723 C CA . GLY A 1 93 ? 1.387 1.023 -12.347 1.00 94.81 93 GLY A CA 1
ATOM 724 C C . GLY A 1 93 ? 0.100 0.782 -11.562 1.00 94.81 93 GLY A C 1
ATOM 725 O O . GLY A 1 93 ? -0.860 0.253 -12.117 1.00 94.81 93 GLY A O 1
ATOM 726 N N . CYS A 1 94 ? 0.095 1.112 -10.270 1.00 95.31 94 CYS A N 1
ATOM 727 C CA . CYS A 1 94 ? -1.039 0.890 -9.378 1.00 95.31 94 CYS A CA 1
ATOM 728 C C . CYS A 1 94 ? -2.110 1.971 -9.565 1.00 95.31 94 CYS A C 1
ATOM 730 O O . CYS A 1 94 ? -1.991 3.079 -9.050 1.00 95.31 94 CYS A O 1
ATOM 732 N N . LYS A 1 95 ? -3.194 1.641 -10.277 1.00 94.44 95 LYS A N 1
ATOM 733 C CA . LYS A 1 95 ? -4.259 2.600 -10.637 1.00 94.44 95 LYS A CA 1
ATOM 734 C C . LYS A 1 95 ? -4.996 3.223 -9.452 1.00 94.44 95 LYS A C 1
ATOM 736 O O . LYS A 1 95 ? -5.618 4.268 -9.610 1.00 94.44 95 LYS A O 1
ATOM 741 N N . CYS A 1 96 ? -5.007 2.563 -8.297 1.00 93.69 96 CYS A N 1
ATOM 742 C CA . CYS A 1 96 ? -5.706 3.076 -7.122 1.00 93.69 96 CYS A CA 1
ATOM 743 C C . CYS A 1 96 ? -4.845 4.009 -6.262 1.00 93.69 96 CYS A C 1
ATOM 745 O O . CYS A 1 96 ? -5.399 4.712 -5.418 1.00 93.69 96 CYS A O 1
ATOM 747 N N . ILE A 1 97 ? -3.528 4.040 -6.484 1.00 93.25 97 ILE A N 1
ATOM 748 C CA . ILE A 1 97 ? -2.579 4.813 -5.681 1.00 93.25 97 ILE A CA 1
ATOM 749 C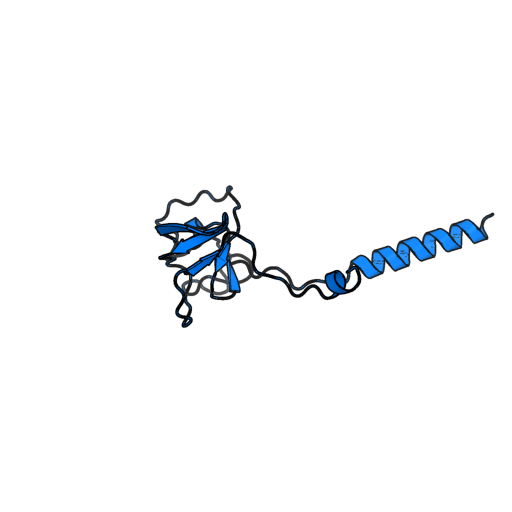 C . ILE A 1 97 ? -2.360 6.167 -6.352 1.00 93.25 97 ILE A C 1
ATOM 751 O O . ILE A 1 97 ? -1.820 6.248 -7.450 1.00 93.25 97 ILE A O 1
ATOM 755 N N . HIS A 1 98 ? -2.769 7.238 -5.676 1.00 87.31 98 HIS A N 1
ATOM 756 C CA . HIS A 1 98 ? -2.607 8.605 -6.166 1.00 87.31 98 HIS A CA 1
ATOM 757 C C . HIS A 1 98 ? -1.613 9.331 -5.264 1.00 87.31 98 HIS A C 1
ATOM 759 O O . HIS A 1 98 ? -1.920 9.642 -4.115 1.00 87.31 98 HIS A O 1
ATOM 765 N N . SER A 1 99 ? -0.409 9.590 -5.769 1.00 81.81 99 SER A N 1
ATOM 766 C CA . SER A 1 99 ? 0.624 10.295 -5.014 1.00 81.81 99 SER A CA 1
ATOM 767 C C . SER A 1 99 ? 1.414 11.235 -5.912 1.00 81.81 99 SER A C 1
ATOM 769 O O . SER A 1 99 ? 1.769 10.888 -7.034 1.00 81.81 99 SER A O 1
ATOM 771 N N . ASN A 1 100 ? 1.728 12.418 -5.386 1.00 81.38 100 ASN A N 1
ATOM 772 C CA . ASN A 1 100 ? 2.609 13.390 -6.040 1.00 81.38 100 ASN A CA 1
ATOM 773 C C . ASN A 1 100 ? 4.097 13.067 -5.812 1.00 81.38 100 ASN A C 1
ATOM 775 O O . ASN A 1 100 ? 4.969 13.854 -6.176 1.00 81.38 100 ASN A O 1
ATOM 779 N N . VAL A 1 101 ? 4.399 11.942 -5.156 1.00 80.88 101 VAL A N 1
ATOM 780 C CA . VAL A 1 101 ? 5.765 11.506 -4.874 1.00 80.88 101 VAL A CA 1
ATOM 781 C C . VAL A 1 101 ? 6.286 10.701 -6.059 1.00 80.88 101 VAL A C 1
ATOM 783 O O . VAL A 1 101 ? 5.801 9.608 -6.338 1.00 80.88 101 VAL A O 1
ATOM 786 N N . THR A 1 102 ? 7.324 11.204 -6.718 1.00 78.06 102 THR A N 1
ATOM 787 C CA . THR A 1 102 ? 8.059 10.464 -7.745 1.00 78.06 102 THR A CA 1
ATOM 788 C C . THR A 1 102 ? 8.961 9.416 -7.094 1.00 78.06 102 THR A C 1
ATOM 790 O O . THR A 1 102 ? 9.978 9.734 -6.478 1.00 78.06 102 THR A O 1
ATOM 793 N N . ARG A 1 103 ? 8.583 8.142 -7.219 1.00 83.56 103 ARG A N 1
ATOM 794 C CA . ARG A 1 103 ? 9.426 6.985 -6.884 1.00 83.56 103 ARG A CA 1
ATOM 795 C C . ARG A 1 103 ? 9.447 6.010 -8.052 1.00 83.56 103 ARG A C 1
ATOM 797 O O . ARG A 1 103 ? 8.531 5.988 -8.863 1.00 83.56 103 ARG A O 1
ATOM 804 N N . ASP A 1 104 ? 10.437 5.122 -8.065 1.00 91.31 104 ASP A N 1
ATOM 805 C CA . ASP A 1 104 ? 10.511 4.028 -9.045 1.00 91.31 104 ASP A CA 1
ATOM 806 C C . ASP A 1 104 ? 9.475 2.905 -8.798 1.00 91.31 104 ASP A C 1
ATOM 808 O O . ASP A 1 104 ? 9.571 1.832 -9.401 1.00 91.31 104 ASP A O 1
ATOM 812 N N . TYR A 1 105 ? 8.574 3.076 -7.829 1.00 94.62 105 TYR A N 1
ATOM 813 C CA . TYR A 1 105 ? 7.542 2.120 -7.434 1.00 94.62 105 TYR A CA 1
ATOM 814 C C . TYR A 1 105 ? 6.372 2.839 -6.757 1.00 94.62 105 TYR A C 1
ATOM 816 O O . TYR A 1 105 ? 6.574 3.844 -6.078 1.00 94.62 105 TYR A O 1
ATOM 824 N N . ASP A 1 106 ? 5.178 2.265 -6.864 1.00 96.19 106 ASP A N 1
ATOM 825 C CA . ASP A 1 106 ? 3.952 2.813 -6.273 1.00 96.19 106 ASP A CA 1
ATOM 826 C C . ASP A 1 106 ? 3.622 2.160 -4.928 1.00 96.19 106 ASP A C 1
ATOM 828 O O . ASP A 1 106 ? 2.955 2.763 -4.088 1.00 96.19 106 ASP A O 1
ATOM 832 N N . ALA A 1 107 ? 4.092 0.929 -4.701 1.00 96.81 107 ALA A N 1
ATOM 833 C CA . ALA A 1 107 ? 3.887 0.226 -3.443 1.00 96.81 107 ALA A CA 1
ATOM 834 C C . ALA A 1 107 ? 4.967 -0.818 -3.140 1.00 96.81 107 ALA A C 1
ATOM 836 O O . ALA A 1 107 ? 5.740 -1.229 -4.006 1.00 96.81 107 ALA A O 1
ATOM 837 N N . VAL A 1 108 ? 4.991 -1.266 -1.889 1.00 96.94 108 VAL A N 1
ATOM 838 C CA . VAL A 1 108 ? 5.927 -2.259 -1.345 1.00 96.94 108 VAL A CA 1
ATOM 839 C C . VAL A 1 108 ? 5.176 -3.387 -0.651 1.00 96.94 108 VAL A C 1
ATOM 841 O O . VAL A 1 108 ? 4.124 -3.167 -0.050 1.00 96.94 108 VAL A O 1
ATOM 844 N N . HIS A 1 109 ? 5.726 -4.600 -0.733 1.00 96.62 109 HIS A N 1
ATOM 845 C CA . HIS A 1 109 ? 5.136 -5.809 -0.148 1.00 96.62 109 HIS A CA 1
ATOM 846 C C . HIS A 1 109 ? 5.344 -5.887 1.366 1.00 96.62 109 HIS A C 1
ATOM 848 O O . HIS A 1 109 ? 6.186 -6.624 1.871 1.00 96.62 109 HIS A O 1
ATOM 854 N N . HIS A 1 110 ? 4.619 -5.032 2.081 1.00 93.62 110 HIS A N 1
ATOM 855 C CA . HIS A 1 110 ? 4.410 -5.080 3.522 1.00 93.62 110 HIS A CA 1
ATOM 856 C C . HIS A 1 110 ? 3.277 -4.116 3.911 1.00 93.62 110 HIS A C 1
ATOM 858 O O . HIS A 1 110 ? 3.021 -3.151 3.188 1.00 93.62 110 HIS A O 1
ATOM 864 N N . PRO A 1 111 ? 2.645 -4.284 5.083 1.00 92.38 111 PRO A N 1
ATOM 865 C CA . PRO A 1 111 ? 1.752 -3.273 5.642 1.00 92.38 111 PRO A CA 1
ATOM 866 C C . PRO A 1 111 ? 2.482 -1.956 5.938 1.00 92.38 111 PRO A C 1
ATOM 868 O O . PRO A 1 111 ? 3.664 -1.957 6.292 1.00 92.38 111 PRO A O 1
ATOM 871 N N . CYS A 1 112 ? 1.789 -0.823 5.852 1.00 91.94 112 CYS A N 1
ATOM 872 C CA . CYS A 1 112 ? 2.360 0.468 6.219 1.00 91.94 112 CYS A CA 1
ATOM 873 C C . CYS A 1 112 ? 2.753 0.505 7.705 1.00 91.94 112 CYS A C 1
ATOM 875 O O . CYS A 1 112 ? 2.014 -0.032 8.544 1.00 91.94 112 CYS A O 1
ATOM 877 N N . PRO A 1 113 ? 3.882 1.153 8.053 1.00 86.38 113 PRO A N 1
ATOM 878 C CA . PRO A 1 113 ? 4.295 1.314 9.440 1.00 86.38 113 PRO A CA 1
ATOM 879 C C . PRO A 1 113 ? 3.196 1.991 10.262 1.00 86.38 113 PRO A C 1
ATOM 881 O O . PRO A 1 113 ? 2.593 2.972 9.827 1.00 86.38 113 PRO A O 1
ATOM 884 N N . LYS A 1 114 ? 2.958 1.483 11.471 1.00 79.75 114 LYS A N 1
ATOM 885 C CA . LYS A 1 114 ? 2.076 2.121 12.451 1.00 79.75 114 LYS A CA 1
ATOM 886 C C . LYS A 1 114 ? 2.912 2.783 13.531 1.00 79.75 114 LYS A C 1
ATOM 888 O O . LYS A 1 114 ? 3.870 2.185 14.018 1.00 79.75 114 LYS A O 1
ATOM 893 N N . ALA A 1 115 ? 2.513 3.978 13.952 1.00 68.25 115 ALA A N 1
ATOM 894 C CA . ALA A 1 115 ? 3.039 4.577 15.168 1.00 68.25 115 ALA A CA 1
ATOM 895 C C . ALA A 1 115 ? 2.461 3.817 16.374 1.00 68.25 115 ALA A C 1
ATOM 897 O O . ALA A 1 115 ? 1.346 4.077 16.818 1.00 68.25 115 ALA A O 1
ATOM 898 N N . CYS A 1 116 ? 3.209 2.831 16.865 1.00 68.38 116 CYS A N 1
ATOM 899 C CA . CYS A 1 116 ? 2.918 2.137 18.114 1.00 68.38 116 CYS A CA 1
ATOM 900 C C . CYS A 1 116 ? 3.967 2.562 19.153 1.00 68.38 116 CYS A C 1
ATOM 902 O O . CYS A 1 116 ? 5.072 2.016 19.148 1.00 68.38 116 CYS A O 1
ATOM 904 N N . PRO A 1 117 ? 3.663 3.522 20.046 1.00 60.69 117 PRO A N 1
ATOM 905 C CA . PRO A 1 117 ? 4.630 4.017 21.031 1.00 60.69 117 PRO A CA 1
ATOM 906 C C . PRO A 1 117 ? 5.136 2.932 22.002 1.00 60.69 117 PRO A C 1
ATOM 908 O O . PRO A 1 117 ? 6.232 3.056 22.535 1.00 60.69 117 PRO A O 1
ATOM 911 N N . LEU A 1 118 ? 4.398 1.832 22.183 1.00 58.03 118 LEU A N 1
ATOM 912 C CA . LEU A 1 118 ? 4.795 0.719 23.055 1.00 58.03 118 LEU A CA 1
ATOM 913 C C . LEU A 1 118 ? 5.929 -0.164 22.515 1.00 58.03 118 LEU A C 1
ATOM 915 O O . LEU A 1 118 ? 6.600 -0.810 23.312 1.00 58.03 118 LEU A O 1
ATOM 919 N N . PHE A 1 119 ? 6.168 -0.217 21.199 1.00 50.25 119 PHE A N 1
ATOM 920 C CA . PHE A 1 119 ? 7.241 -1.072 20.664 1.00 50.25 119 PHE A CA 1
ATOM 921 C C . PHE A 1 119 ? 8.637 -0.526 21.005 1.00 50.25 119 PHE A C 1
ATOM 923 O O . PHE A 1 119 ? 9.591 -1.290 21.060 1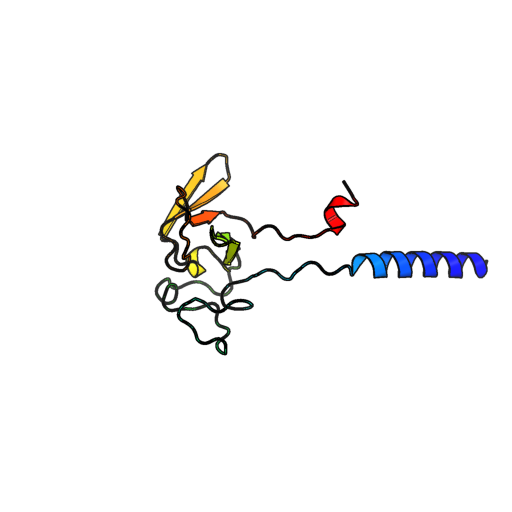.00 50.25 119 PHE A O 1
ATOM 930 N N . TYR A 1 120 ? 8.743 0.775 21.299 1.00 50.16 120 TYR A N 1
ATOM 931 C CA . TYR A 1 120 ? 9.982 1.431 21.733 1.00 50.16 120 TYR A CA 1
ATOM 932 C C . TYR A 1 120 ? 10.286 1.264 23.226 1.00 50.16 120 TYR A C 1
ATOM 934 O O . TYR A 1 120 ? 11.378 1.605 23.663 1.00 50.16 120 TYR A O 1
ATOM 942 N N . LEU A 1 121 ? 9.335 0.767 24.022 1.00 48.09 121 LEU A N 1
ATOM 943 C CA . LEU A 1 121 ? 9.541 0.532 25.457 1.00 48.09 121 LEU A CA 1
ATOM 944 C C . LEU A 1 121 ? 10.110 -0.864 25.754 1.00 48.09 121 LEU A C 1
ATOM 946 O O . LEU A 1 121 ? 10.463 -1.143 26.897 1.00 48.09 121 LEU A O 1
ATOM 950 N N . PHE A 1 122 ? 10.215 -1.725 24.737 1.00 46.69 122 PHE A N 1
ATOM 951 C CA . PHE A 1 122 ? 10.753 -3.086 24.844 1.00 46.69 122 PHE A CA 1
ATOM 952 C C . PHE A 1 122 ? 11.963 -3.338 23.925 1.00 46.69 122 PHE A C 1
ATOM 954 O O . PHE A 1 122 ? 12.290 -4.495 23.656 1.00 46.69 122 PHE A O 1
ATOM 961 N N . THR A 1 123 ? 12.624 -2.276 23.454 1.00 41.75 123 THR A N 1
ATOM 962 C CA . THR A 1 123 ? 13.909 -2.326 22.728 1.00 41.75 123 THR A CA 1
ATOM 963 C C . THR A 1 123 ? 15.006 -1.645 23.518 1.00 41.75 123 THR A C 1
ATOM 965 O O . THR A 1 123 ? 14.714 -0.545 24.039 1.00 41.75 123 THR A O 1
#